Protein AF-A0AA88D9I2-F1 (afdb_monomer_lite)

pLDDT: mean 84.1, std 14.89, range [35.69, 96.25]

Foldseek 3Di:
DFFKWWADPVDNVDIDTDDDDPPDDDDADDPLNCQQLVNPDDRTDMDGHDDPPDDDDDDDDDDDDPPPDDGHHHPVNDDDDPPDDDD

InterPro domains:
  IPR027443 Isopenicillin N synthase-like superfamily [G3DSA:2.60.120.330] (1-86)

Radius of gyration: 18.12 Å; chains: 1; bounding box: 38×37×50 Å

Sequence (87 aa):
MPGLEILNPRDRHSWKLVPAMENGLIALVGNYLEVLSNGLYKSVGRKVARSSQSGCVSVGSFHSLPMEERVEPALELLHKDKKSQEV

Secondary structure (DSSP, 8-state):
---EEEEETTEEEEEEEPPP-TT-------HHHHHHTTTSS----EEEPPPSS-------------TTPPP---GGG----------

Structure (mmCIF, N/CA/C/O backbone):
data_AF-A0AA88D9I2-F1
#
_entry.id   AF-A0AA88D9I2-F1
#
loop_
_atom_site.group_PDB
_atom_site.id
_atom_site.type_symbol
_atom_site.label_atom_id
_atom_site.label_alt_id
_atom_site.label_comp_id
_atom_site.label_asym_id
_atom_site.label_entity_id
_atom_site.label_seq_id
_atom_site.pdbx_PDB_ins_code
_atom_site.Cartn_x
_atom_site.Cartn_y
_atom_site.Cartn_z
_atom_site.occupancy
_atom_site.B_iso_or_equiv
_atom_site.auth_seq_id
_atom_site.auth_comp_id
_atom_site.auth_asym_id
_atom_site.auth_atom_id
_atom_site.pdbx_PDB_model_num
ATOM 1 N N . MET A 1 1 ? 9.615 0.891 -19.258 1.00 57.69 1 MET A N 1
ATOM 2 C CA . MET A 1 1 ? 8.786 -0.221 -18.726 1.00 57.69 1 MET A CA 1
ATOM 3 C C . MET A 1 1 ? 8.346 0.089 -17.298 1.00 57.69 1 MET A C 1
ATOM 5 O O . MET A 1 1 ? 9.122 0.740 -16.600 1.00 57.69 1 MET A O 1
ATOM 9 N N . PRO A 1 2 ? 7.153 -0.354 -16.854 1.00 72.38 2 PRO A N 1
ATOM 10 C CA . PRO A 1 2 ? 6.784 -0.304 -15.439 1.00 72.38 2 PRO A CA 1
ATOM 11 C C . PRO A 1 2 ? 7.766 -1.148 -14.624 1.00 72.38 2 PRO A C 1
ATOM 13 O O . PRO A 1 2 ? 8.114 -2.251 -15.031 1.00 72.38 2 PRO A O 1
ATOM 16 N N . GLY A 1 3 ? 8.241 -0.602 -13.507 1.00 86.81 3 GLY A N 1
ATOM 17 C CA . GLY A 1 3 ? 9.164 -1.290 -12.598 1.00 86.81 3 GLY A CA 1
ATOM 18 C C . GLY A 1 3 ? 8.535 -1.660 -11.257 1.00 86.81 3 GLY A C 1
ATOM 19 O O . GLY A 1 3 ? 9.201 -2.273 -10.434 1.00 86.81 3 GLY A O 1
ATOM 20 N N . LEU A 1 4 ? 7.285 -1.265 -10.997 1.00 91.12 4 LEU A N 1
ATOM 21 C CA . LEU A 1 4 ? 6.638 -1.517 -9.713 1.00 91.12 4 LEU A CA 1
ATOM 22 C C . LEU A 1 4 ? 6.203 -2.981 -9.612 1.00 91.12 4 LEU A C 1
ATOM 24 O O . LEU A 1 4 ? 5.430 -3.462 -10.436 1.00 91.12 4 LEU A O 1
ATOM 28 N N . GLU A 1 5 ? 6.647 -3.657 -8.559 1.00 92.88 5 GLU A N 1
ATOM 29 C CA . GLU A 1 5 ? 6.250 -5.020 -8.223 1.00 92.88 5 GLU A CA 1
ATOM 30 C C . GLU A 1 5 ? 5.615 -5.073 -6.830 1.00 92.88 5 GLU A C 1
ATOM 32 O O . GLU A 1 5 ? 6.061 -4.401 -5.893 1.00 92.88 5 GLU A O 1
ATOM 37 N N . ILE A 1 6 ? 4.589 -5.911 -6.691 1.00 93.75 6 ILE A N 1
ATOM 38 C CA . ILE A 1 6 ? 3.864 -6.160 -5.443 1.00 93.75 6 ILE A CA 1
ATOM 39 C C . ILE A 1 6 ? 4.090 -7.606 -5.008 1.00 93.75 6 ILE A C 1
ATOM 41 O O . ILE A 1 6 ? 3.998 -8.537 -5.813 1.00 93.75 6 ILE A O 1
ATOM 45 N N . LEU A 1 7 ? 4.369 -7.793 -3.722 1.00 93.56 7 LEU A N 1
ATOM 46 C CA . LEU A 1 7 ? 4.491 -9.106 -3.110 1.00 93.56 7 LEU A CA 1
ATOM 47 C C . LEU A 1 7 ? 3.116 -9.766 -2.995 1.00 93.56 7 LEU A C 1
ATOM 49 O O . LEU A 1 7 ? 2.165 -9.171 -2.485 1.00 93.56 7 LEU A O 1
ATOM 53 N N . ASN A 1 8 ? 3.015 -11.019 -3.423 1.00 90.19 8 ASN A N 1
ATOM 54 C CA . ASN A 1 8 ? 1.807 -11.804 -3.245 1.00 90.19 8 ASN A CA 1
ATOM 55 C C . ASN A 1 8 ? 1.603 -12.119 -1.748 1.00 90.19 8 ASN A C 1
ATOM 57 O O . ASN A 1 8 ? 2.438 -12.786 -1.140 1.00 90.19 8 ASN A O 1
ATOM 61 N N . PRO A 1 9 ? 0.482 -11.712 -1.128 1.00 84.81 9 PRO A N 1
ATOM 62 C CA . PRO A 1 9 ? 0.256 -11.965 0.295 1.00 84.81 9 PRO A CA 1
ATOM 63 C C . PRO A 1 9 ? 0.088 -13.456 0.629 1.00 84.81 9 PRO A C 1
ATOM 65 O O . PRO A 1 9 ? 0.293 -13.845 1.776 1.00 84.81 9 PRO A O 1
ATOM 68 N N . ARG A 1 10 ? -0.266 -14.299 -0.354 1.00 86.94 10 ARG A N 1
ATOM 69 C CA . ARG A 1 10 ? -0.373 -15.758 -0.179 1.00 86.94 10 ARG A CA 1
ATOM 70 C C . ARG A 1 10 ? 0.943 -16.501 -0.412 1.00 86.94 10 ARG A C 1
ATOM 72 O O . ARG A 1 10 ? 1.068 -17.636 0.028 1.00 86.94 10 ARG A O 1
ATOM 79 N N . ASP A 1 11 ? 1.901 -15.874 -1.088 1.00 90.75 11 ASP A N 1
ATOM 80 C CA . ASP A 1 11 ? 3.200 -16.463 -1.410 1.00 90.75 11 ASP A CA 1
ATOM 81 C C . ASP A 1 11 ? 4.298 -15.404 -1.268 1.00 90.75 11 ASP A C 1
ATOM 83 O O . ASP A 1 11 ? 4.492 -14.550 -2.136 1.00 90.75 11 ASP A O 1
ATOM 87 N N . ARG A 1 12 ? 5.045 -15.495 -0.165 1.00 79.62 12 ARG A N 1
ATOM 88 C CA . ARG A 1 12 ? 6.076 -14.523 0.227 1.00 79.62 12 ARG A CA 1
ATOM 89 C C . ARG A 1 12 ? 7.319 -14.531 -0.670 1.00 79.62 12 ARG A C 1
ATOM 91 O O . ARG A 1 12 ? 8.212 -13.712 -0.453 1.00 79.62 12 ARG A O 1
ATOM 98 N N . HIS A 1 13 ? 7.387 -15.406 -1.669 1.00 87.06 13 HIS A N 1
ATOM 99 C CA . HIS A 1 13 ? 8.467 -15.426 -2.655 1.00 87.06 13 HIS A CA 1
ATOM 100 C C . HIS A 1 13 ? 8.008 -14.970 -4.046 1.00 87.06 13 HIS A C 1
ATOM 102 O O . HIS A 1 13 ? 8.842 -14.734 -4.921 1.00 87.06 13 HIS A O 1
ATOM 108 N N . SER A 1 14 ? 6.701 -14.771 -4.246 1.00 93.81 14 SER A N 1
ATOM 109 C CA . SER A 1 14 ? 6.129 -14.374 -5.530 1.00 93.81 14 SER A CA 1
ATOM 11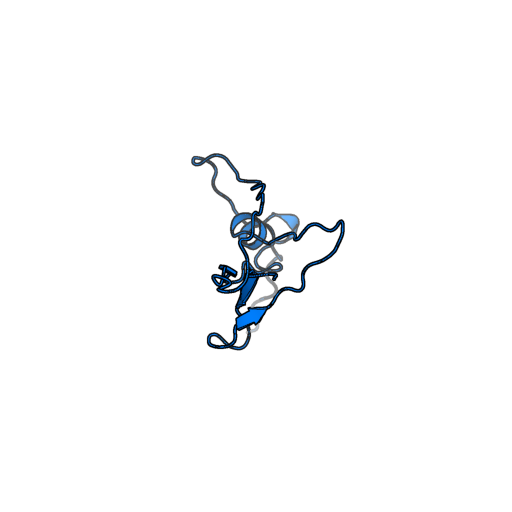0 C C . SER A 1 14 ? 5.923 -12.862 -5.614 1.00 93.81 14 SER A C 1
ATOM 112 O O . SER A 1 14 ? 5.070 -12.288 -4.937 1.00 93.81 14 SER A O 1
ATOM 114 N N . TRP A 1 15 ? 6.686 -12.217 -6.496 1.00 92.44 15 TRP A N 1
ATOM 115 C CA . TRP A 1 15 ? 6.507 -10.815 -6.871 1.00 92.44 15 TRP A CA 1
ATOM 116 C C . TRP A 1 15 ? 5.727 -10.721 -8.180 1.00 92.44 15 TRP A C 1
ATOM 118 O O . TRP A 1 15 ? 5.997 -11.462 -9.124 1.00 92.44 15 TRP A O 1
ATOM 128 N N . LYS A 1 16 ? 4.756 -9.810 -8.239 1.00 91.81 16 LYS A N 1
ATOM 129 C CA . LYS A 1 16 ? 3.939 -9.564 -9.431 1.00 91.81 16 LYS A CA 1
ATOM 130 C C . LYS A 1 16 ? 4.144 -8.146 -9.929 1.00 91.81 16 LYS A C 1
ATOM 132 O O . LYS A 1 16 ? 4.031 -7.201 -9.152 1.00 91.81 16 LYS A O 1
ATOM 137 N N . LEU A 1 17 ? 4.402 -8.008 -11.226 1.00 91.25 17 LEU A N 1
ATOM 138 C CA . LEU A 1 17 ? 4.519 -6.712 -11.880 1.00 91.25 17 LEU A CA 1
ATOM 139 C C . LEU A 1 17 ? 3.161 -6.005 -11.911 1.00 91.25 17 LEU A C 1
ATOM 141 O O . LEU A 1 17 ? 2.148 -6.610 -12.264 1.00 91.25 17 LEU A O 1
ATOM 145 N N . VAL A 1 18 ? 3.155 -4.720 -11.570 1.00 90.06 18 VAL A N 1
ATOM 146 C CA . VAL A 1 18 ? 1.994 -3.849 -11.747 1.00 90.06 18 VAL A CA 1
ATOM 147 C C . VAL A 1 18 ? 2.045 -3.271 -13.161 1.00 90.06 18 VAL A C 1
ATOM 149 O O . VAL A 1 18 ? 3.020 -2.592 -13.497 1.00 90.06 18 VAL A O 1
ATOM 152 N N . PRO A 1 19 ? 1.033 -3.528 -14.008 1.00 86.38 19 PRO A N 1
ATOM 153 C CA . PRO A 1 19 ? 0.982 -2.950 -15.343 1.00 86.38 19 PRO A CA 1
ATOM 154 C C . PRO A 1 19 ? 0.990 -1.421 -15.288 1.00 86.38 19 PRO A C 1
ATOM 156 O O . PRO A 1 19 ? 0.355 -0.815 -14.424 1.00 86.38 19 PRO A O 1
ATOM 159 N N . ALA A 1 20 ? 1.690 -0.794 -16.233 1.00 81.75 20 ALA A N 1
ATOM 160 C CA . ALA A 1 20 ? 1.546 0.638 -16.448 1.00 81.75 20 ALA A CA 1
ATOM 161 C C . ALA A 1 20 ? 0.129 0.914 -16.964 1.00 81.75 20 ALA A C 1
ATOM 163 O O . ALA A 1 20 ? -0.342 0.226 -17.869 1.00 81.75 20 ALA A O 1
ATOM 164 N N . MET A 1 21 ? -0.527 1.919 -16.394 1.00 83.94 21 MET A N 1
ATOM 165 C CA . MET A 1 21 ? -1.816 2.412 -16.869 1.00 83.94 21 MET A CA 1
ATOM 166 C C . MET A 1 21 ? -1.610 3.807 -17.444 1.00 83.94 21 MET A C 1
ATOM 168 O O . MET A 1 21 ? -1.019 4.667 -16.790 1.00 83.94 21 MET A O 1
ATOM 172 N N . GLU A 1 22 ? -2.079 4.027 -18.665 1.00 87.56 22 GLU A N 1
ATOM 173 C CA . GLU A 1 22 ? -2.072 5.352 -19.275 1.00 87.56 22 GLU A CA 1
ATOM 174 C C . GLU A 1 22 ? -3.127 6.229 -18.587 1.00 87.56 22 GLU A C 1
ATOM 176 O O . GLU A 1 22 ? -4.245 5.779 -18.342 1.00 87.56 22 GLU A O 1
ATOM 181 N N . ASN A 1 23 ? -2.759 7.463 -18.225 1.00 89.00 23 ASN A N 1
ATOM 182 C CA . ASN A 1 23 ? -3.631 8.421 -17.528 1.00 89.00 23 ASN A CA 1
ATOM 183 C C . ASN A 1 23 ? -4.260 7.894 -16.218 1.00 89.00 23 ASN A C 1
ATOM 185 O O . ASN A 1 23 ? -5.336 8.334 -15.819 1.00 89.00 23 ASN A O 1
ATOM 189 N N . GLY A 1 24 ? -3.591 6.955 -15.541 1.00 89.31 24 GLY A N 1
ATOM 190 C CA . GLY A 1 24 ? -4.055 6.350 -14.294 1.00 89.31 24 GLY A CA 1
ATOM 191 C C . GLY A 1 24 ? -3.129 6.621 -13.111 1.00 89.31 24 GLY A C 1
ATOM 192 O O . GLY A 1 24 ? -1.935 6.870 -13.270 1.00 89.31 24 GLY A O 1
ATOM 193 N N . LEU A 1 25 ? -3.683 6.519 -11.902 1.00 91.50 25 LEU A N 1
ATOM 194 C CA . LEU A 1 25 ? -2.924 6.542 -10.653 1.00 91.50 25 LEU A CA 1
ATOM 195 C C . LEU A 1 25 ? -2.966 5.167 -9.990 1.00 91.50 25 LEU A C 1
ATOM 197 O O . LEU A 1 25 ? -3.975 4.465 -10.037 1.00 91.50 25 LEU A O 1
ATOM 201 N N . ILE A 1 26 ? -1.868 4.800 -9.334 1.00 90.81 26 ILE A N 1
ATOM 202 C CA . ILE A 1 26 ? -1.788 3.590 -8.517 1.00 90.81 26 ILE A CA 1
ATOM 203 C C . ILE A 1 26 ? -1.938 4.011 -7.055 1.00 90.81 26 ILE A C 1
ATOM 205 O O . ILE A 1 26 ? -1.038 4.628 -6.486 1.00 90.81 26 ILE A O 1
ATOM 209 N N . ALA A 1 27 ? -3.073 3.669 -6.444 1.00 91.94 27 ALA A N 1
ATOM 210 C CA . ALA A 1 27 ? -3.301 3.868 -5.018 1.00 91.94 27 ALA A CA 1
ATOM 211 C C . ALA A 1 27 ? -2.776 2.659 -4.233 1.00 91.94 27 ALA A C 1
ATOM 213 O O . ALA A 1 27 ? -3.158 1.518 -4.493 1.00 91.94 27 ALA A O 1
ATOM 214 N N . LEU A 1 28 ? -1.888 2.907 -3.271 1.00 91.69 28 LEU A N 1
ATOM 215 C CA . LEU A 1 28 ? -1.267 1.864 -2.460 1.00 91.69 28 LEU A CA 1
ATOM 216 C C . LEU A 1 28 ? -1.719 1.996 -1.009 1.00 91.69 28 LEU A C 1
ATOM 218 O O . LEU A 1 28 ? -1.570 3.055 -0.403 1.00 91.69 28 LEU A O 1
ATOM 222 N N . VAL A 1 29 ? -2.205 0.897 -0.437 1.00 93.94 29 VAL A N 1
ATOM 223 C CA . VAL A 1 29 ? -2.556 0.823 0.986 1.00 93.94 29 VAL A CA 1
ATOM 224 C C . VAL A 1 29 ? -1.277 0.914 1.817 1.00 93.94 29 VAL A C 1
ATOM 226 O O . VAL A 1 29 ? -0.325 0.162 1.601 1.00 93.94 29 VAL A O 1
ATOM 229 N N . GLY A 1 30 ? -1.238 1.876 2.736 1.00 93.06 30 GLY A N 1
ATOM 230 C CA . GLY A 1 30 ? -0.178 2.026 3.731 1.00 93.06 30 GLY A CA 1
ATOM 231 C C . GLY A 1 30 ? -0.582 1.462 5.091 1.00 93.06 30 GLY A C 1
ATOM 232 O O . GLY A 1 30 ? -1.744 1.132 5.325 1.00 93.06 30 GLY A O 1
ATOM 233 N N . ASN A 1 31 ? 0.381 1.402 6.010 1.00 91.81 31 ASN A N 1
ATOM 234 C CA . ASN A 1 31 ? 0.188 0.791 7.327 1.00 91.81 31 ASN A CA 1
ATOM 235 C C . ASN A 1 31 ? -0.896 1.492 8.157 1.00 91.81 31 ASN A C 1
ATOM 237 O O . ASN A 1 31 ? -1.654 0.816 8.842 1.00 91.81 31 ASN A O 1
ATOM 241 N N . TYR A 1 32 ? -1.019 2.822 8.064 1.00 93.25 32 TYR A N 1
ATOM 242 C CA . TYR A 1 32 ? -2.069 3.554 8.778 1.00 93.25 32 TYR A CA 1
ATOM 243 C C . TYR A 1 32 ? -3.468 3.097 8.369 1.00 93.25 32 TYR A C 1
ATOM 245 O O . TYR A 1 32 ? -4.288 2.813 9.233 1.00 93.25 32 TYR A O 1
ATOM 253 N N . LEU A 1 33 ? -3.726 2.937 7.067 1.00 93.75 33 LEU A N 1
ATOM 254 C CA . LEU A 1 33 ? -5.022 2.458 6.594 1.00 93.75 33 LEU A CA 1
ATOM 255 C C . LEU A 1 33 ? -5.267 0.992 6.982 1.00 93.75 33 LEU A C 1
ATOM 257 O O . LEU A 1 33 ? -6.396 0.636 7.305 1.00 93.75 33 LEU A O 1
ATOM 261 N N . GLU A 1 34 ? -4.228 0.151 7.002 1.00 94.88 34 GLU A N 1
ATOM 262 C CA . GLU A 1 34 ? -4.356 -1.220 7.511 1.00 94.88 34 GLU A CA 1
ATOM 263 C C . GLU A 1 34 ? -4.806 -1.236 8.980 1.00 94.88 34 GLU A C 1
ATOM 265 O O . GLU A 1 34 ? -5.786 -1.913 9.296 1.00 94.88 34 GLU A O 1
ATOM 270 N N . VAL A 1 35 ? -4.161 -0.451 9.851 1.00 94.81 35 VAL A N 1
ATOM 271 C CA . VAL A 1 35 ? -4.530 -0.360 11.274 1.00 94.81 35 VAL A CA 1
ATOM 272 C C . VAL A 1 35 ? -5.928 0.234 11.449 1.00 94.81 35 VAL A C 1
ATOM 274 O O . VAL A 1 35 ? -6.761 -0.397 12.095 1.00 94.81 35 VAL A O 1
ATOM 277 N N . LEU A 1 36 ? -6.215 1.383 10.821 1.00 94.56 36 LEU A N 1
ATOM 278 C CA . LEU A 1 36 ? -7.531 2.041 10.873 1.00 94.56 36 LEU A CA 1
ATOM 279 C C . LEU A 1 36 ? -8.652 1.093 10.450 1.00 94.56 36 LEU A C 1
ATOM 281 O O . LEU A 1 36 ? -9.706 1.057 11.076 1.00 94.56 36 LEU A O 1
ATOM 285 N N . SER A 1 37 ? -8.411 0.290 9.413 1.00 94.56 37 SER A N 1
ATOM 286 C CA . SER A 1 37 ? -9.386 -0.664 8.881 1.00 94.56 37 SER A CA 1
ATOM 287 C C . SER A 1 37 ? -9.541 -1.943 9.710 1.00 94.56 37 SER A C 1
ATOM 289 O O . SER A 1 37 ? -10.181 -2.887 9.249 1.00 94.56 37 SER A O 1
ATOM 291 N N . ASN A 1 38 ? -8.919 -2.021 10.890 1.00 95.25 38 ASN A N 1
ATOM 292 C CA . ASN A 1 38 ? -8.845 -3.233 11.703 1.00 95.25 38 ASN A CA 1
ATOM 293 C C . ASN A 1 38 ? -8.347 -4.456 10.901 1.00 95.25 38 ASN A C 1
ATOM 295 O O . ASN A 1 38 ? -8.848 -5.574 11.023 1.00 95.25 38 ASN A O 1
ATOM 299 N N . GLY A 1 39 ? -7.385 -4.227 10.004 1.00 92.62 39 GLY A N 1
ATOM 300 C CA . GLY A 1 39 ? -6.793 -5.262 9.167 1.00 92.62 39 GLY A CA 1
ATOM 301 C C . GLY A 1 39 ? -7.614 -5.701 7.951 1.00 92.62 39 GLY A C 1
ATOM 302 O O . GLY A 1 39 ? -7.162 -6.636 7.283 1.00 92.62 39 GLY A O 1
ATOM 303 N N . LEU A 1 40 ? -8.752 -5.064 7.640 1.00 93.69 40 LEU A N 1
ATOM 304 C CA . LEU A 1 40 ? -9.534 -5.344 6.424 1.00 93.69 40 LEU A CA 1
ATOM 305 C C . LEU A 1 40 ? -8.739 -5.036 5.148 1.00 93.69 40 LEU A C 1
ATOM 307 O O . LEU A 1 40 ? -8.756 -5.822 4.200 1.00 93.69 40 LEU A O 1
ATOM 311 N N . TYR A 1 41 ? -8.003 -3.924 5.135 1.00 94.12 41 TYR A N 1
ATOM 312 C CA . TYR A 1 41 ? -7.061 -3.597 4.068 1.00 94.12 41 TYR A CA 1
ATOM 313 C C . TYR A 1 41 ? -5.644 -3.994 4.468 1.00 94.12 41 TYR A C 1
ATOM 315 O O . TYR A 1 41 ? -5.236 -3.806 5.611 1.00 94.12 41 TYR A O 1
ATOM 323 N N . LYS A 1 42 ? -4.881 -4.539 3.516 1.00 92.00 42 LYS A N 1
ATOM 324 C CA . LYS A 1 42 ? -3.520 -5.033 3.751 1.00 92.00 42 LYS A CA 1
ATOM 325 C C . LYS A 1 42 ? -2.477 -4.170 3.062 1.00 92.00 42 LYS A C 1
ATOM 327 O O . LYS A 1 42 ? -2.502 -4.007 1.842 1.00 92.00 42 LYS A O 1
ATOM 332 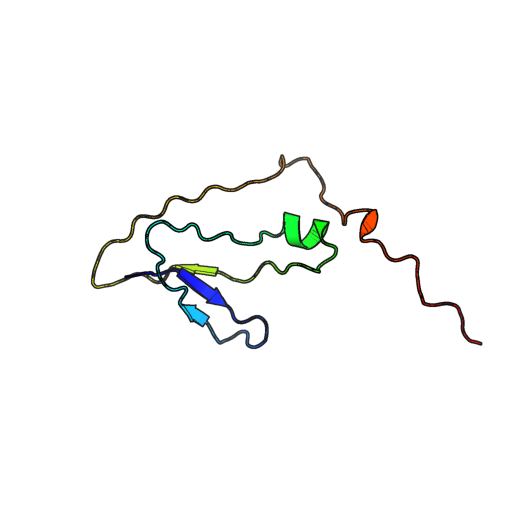N N . SER A 1 43 ? -1.535 -3.670 3.851 1.00 92.88 43 SER A N 1
ATOM 333 C CA . SER A 1 43 ? -0.296 -3.080 3.372 1.00 92.88 43 SER A CA 1
ATOM 334 C C . SER A 1 43 ? 0.618 -4.209 2.902 1.00 92.88 43 SER A C 1
ATOM 336 O O . SER A 1 43 ? 1.119 -5.018 3.682 1.00 92.88 43 SER A O 1
ATOM 338 N N . VAL A 1 44 ? 0.794 -4.306 1.588 1.00 92.44 44 VAL A N 1
ATOM 339 C CA . VAL A 1 44 ? 1.614 -5.346 0.959 1.00 92.44 44 VAL A CA 1
ATOM 340 C C . VAL A 1 44 ? 3.003 -4.820 0.620 1.00 92.44 44 VAL A C 1
ATOM 342 O O . VAL A 1 44 ? 3.192 -3.644 0.290 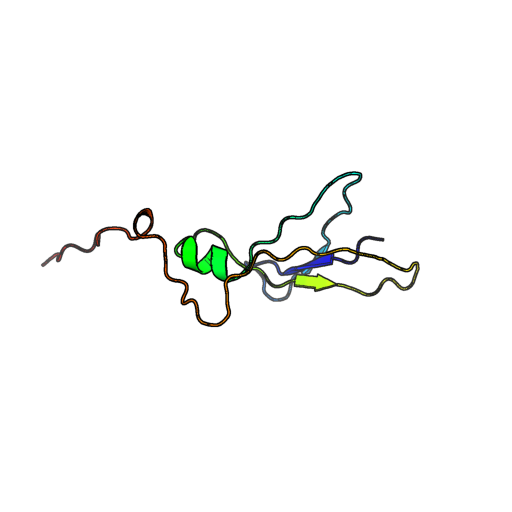1.00 92.44 44 VAL A O 1
ATOM 345 N N . GLY A 1 45 ? 3.987 -5.721 0.682 1.00 91.44 45 GLY A N 1
ATOM 346 C CA . GLY A 1 45 ? 5.356 -5.430 0.272 1.00 91.44 45 GLY A CA 1
ATOM 347 C C . GLY A 1 45 ? 5.397 -4.939 -1.174 1.00 91.44 45 GLY A C 1
ATOM 348 O O . GLY A 1 45 ? 4.745 -5.502 -2.053 1.00 91.44 45 GLY A O 1
ATOM 349 N N . ARG A 1 46 ? 6.170 -3.883 -1.416 1.00 92.31 46 ARG A N 1
ATOM 350 C CA . ARG A 1 46 ? 6.314 -3.243 -2.724 1.00 92.31 46 ARG A CA 1
ATOM 351 C C . ARG A 1 46 ? 7.788 -2.984 -2.998 1.00 92.31 46 ARG A C 1
ATOM 353 O O . ARG A 1 46 ? 8.523 -2.617 -2.082 1.00 92.31 46 ARG A O 1
ATOM 360 N N . LYS A 1 47 ? 8.218 -3.151 -4.242 1.00 91.25 47 LYS A N 1
ATOM 361 C CA . LYS A 1 47 ? 9.574 -2.789 -4.670 1.00 91.25 47 LYS A CA 1
ATOM 362 C C . LYS A 1 47 ? 9.548 -2.246 -6.090 1.00 91.25 47 LYS A C 1
ATOM 364 O O . LYS A 1 47 ? 8.614 -2.509 -6.842 1.00 91.25 47 LYS A O 1
ATOM 369 N N . VAL A 1 48 ? 10.584 -1.498 -6.447 1.00 89.75 48 VAL A N 1
ATOM 370 C CA . VAL A 1 48 ? 10.781 -1.021 -7.815 1.00 89.75 48 VAL A CA 1
ATOM 371 C C . VAL A 1 48 ? 11.994 -1.733 -8.396 1.00 89.75 48 VAL A C 1
ATOM 373 O O . VAL A 1 48 ? 13.113 -1.570 -7.909 1.00 89.75 48 VAL A O 1
ATOM 376 N N . ALA A 1 49 ? 11.765 -2.548 -9.419 1.00 83.81 49 ALA A N 1
ATOM 377 C CA . ALA A 1 49 ? 12.813 -3.167 -10.205 1.00 83.81 49 ALA A CA 1
ATOM 378 C C . ALA A 1 49 ? 13.428 -2.130 -11.155 1.00 83.81 49 ALA A C 1
ATOM 380 O O . ALA A 1 49 ? 12.728 -1.360 -11.820 1.00 83.81 49 ALA A O 1
ATOM 381 N N . ARG A 1 50 ? 14.762 -2.110 -11.225 1.00 79.31 50 ARG A N 1
ATOM 382 C CA . ARG A 1 50 ? 15.485 -1.265 -12.176 1.00 79.31 50 ARG A CA 1
ATOM 383 C C . ARG A 1 50 ? 15.307 -1.836 -13.581 1.00 79.31 50 ARG A C 1
ATOM 385 O O . ARG A 1 50 ? 15.679 -2.976 -13.834 1.00 79.31 50 ARG A O 1
ATOM 392 N N . SER A 1 51 ? 14.797 -1.018 -14.495 1.00 71.81 51 SER A N 1
ATOM 393 C CA . SER A 1 51 ? 14.807 -1.325 -15.925 1.00 71.81 51 SER A CA 1
ATOM 394 C C . SER A 1 51 ? 16.206 -1.074 -16.491 1.00 71.81 51 SER A C 1
ATOM 396 O O . SER A 1 51 ? 16.776 -0.006 -16.276 1.00 71.81 51 SER A O 1
ATOM 398 N N . SER A 1 52 ? 16.762 -2.045 -17.217 1.00 69.62 52 SER A N 1
ATOM 399 C CA . SER A 1 52 ? 18.014 -1.889 -17.974 1.00 69.62 52 SER A CA 1
ATOM 400 C C . SER A 1 52 ? 17.814 -1.187 -19.322 1.00 69.62 52 SER A C 1
ATOM 402 O O . SER A 1 52 ? 18.786 -0.773 -19.942 1.00 69.62 52 SER A O 1
ATOM 404 N N . GLN A 1 53 ? 16.563 -1.056 -19.777 1.00 68.44 53 GLN A N 1
ATOM 405 C CA . GLN A 1 53 ? 16.220 -0.585 -21.122 1.00 68.44 53 GLN A CA 1
ATOM 406 C C . GLN A 1 53 ? 15.838 0.899 -21.173 1.00 68.44 53 GLN A C 1
ATOM 408 O O . GLN A 1 53 ? 15.964 1.534 -22.214 1.00 68.44 53 GLN A O 1
ATOM 413 N N . SER A 1 54 ? 15.330 1.460 -20.074 1.00 71.94 54 SER A N 1
ATOM 414 C CA . SER A 1 54 ? 14.864 2.850 -20.036 1.00 71.94 54 SER A CA 1
ATOM 415 C C . SER A 1 54 ? 14.833 3.384 -18.608 1.00 71.94 54 SER A C 1
ATOM 417 O O . SER A 1 5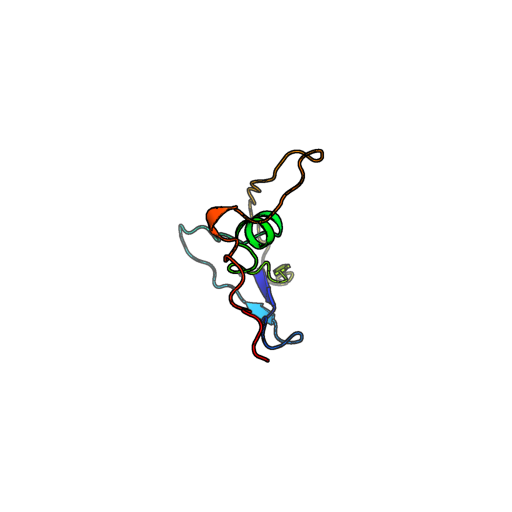4 ? 14.519 2.639 -17.676 1.00 71.94 54 SER A O 1
ATOM 419 N N . GLY A 1 55 ? 15.060 4.688 -18.440 1.00 74.62 55 GLY A N 1
ATOM 420 C CA . GLY A 1 55 ? 14.742 5.381 -17.192 1.00 74.62 55 GLY A CA 1
ATOM 421 C C . GLY A 1 55 ? 13.237 5.345 -16.899 1.00 74.62 55 GLY A C 1
ATOM 422 O O . GLY A 1 55 ? 12.417 5.214 -17.811 1.00 74.62 55 GLY A O 1
ATOM 423 N N . CYS A 1 56 ? 12.874 5.437 -15.622 1.00 80.12 56 CYS A N 1
ATOM 424 C CA . CYS A 1 56 ? 11.496 5.603 -15.168 1.00 80.12 56 CYS A CA 1
ATOM 425 C C . CYS A 1 56 ? 11.474 6.730 -14.135 1.00 80.12 56 CYS A C 1
ATOM 427 O O . CYS A 1 56 ? 12.277 6.717 -13.202 1.00 80.12 56 CYS A O 1
ATOM 429 N N . VAL A 1 57 ? 10.568 7.690 -14.312 1.00 84.62 57 VAL A N 1
ATOM 430 C CA . VAL A 1 57 ? 10.297 8.747 -13.336 1.00 84.62 57 VAL A CA 1
ATOM 431 C C . VAL A 1 57 ? 8.893 8.514 -12.799 1.00 84.62 57 VAL A C 1
ATOM 433 O O . VAL A 1 57 ? 7.947 8.369 -13.569 1.00 84.62 57 VAL A O 1
ATOM 436 N N . SER A 1 58 ? 8.761 8.467 -11.477 1.00 86.25 58 SER A N 1
ATOM 437 C CA . SER A 1 58 ? 7.481 8.314 -10.788 1.00 86.25 58 SER A CA 1
ATOM 438 C C . SER A 1 58 ? 7.347 9.378 -9.712 1.00 86.25 58 SER A C 1
ATOM 440 O O . SER A 1 58 ? 8.303 9.625 -8.977 1.00 86.25 58 SER A O 1
ATOM 442 N N . VAL A 1 59 ? 6.154 9.948 -9.577 1.00 90.19 59 VAL A N 1
ATOM 443 C CA . VAL A 1 59 ? 5.818 10.875 -8.494 1.00 90.19 59 VAL A CA 1
ATOM 444 C C . VAL A 1 59 ? 4.897 10.153 -7.520 1.00 90.19 59 VAL A C 1
ATOM 446 O O . VAL A 1 59 ? 3.870 9.609 -7.920 1.00 90.19 59 VAL A O 1
ATOM 449 N N . GLY A 1 60 ? 5.290 10.116 -6.249 1.00 90.94 60 GLY A N 1
ATOM 450 C CA . GLY A 1 60 ? 4.486 9.555 -5.170 1.00 90.94 60 GLY A CA 1
ATOM 451 C C . GLY A 1 60 ? 3.929 10.664 -4.289 1.00 90.94 60 GLY A C 1
ATOM 452 O O . GLY A 1 60 ? 4.668 11.562 -3.895 1.00 90.94 60 GLY A O 1
ATOM 453 N N . SER A 1 61 ? 2.644 10.573 -3.960 1.00 93.00 61 SER A N 1
ATOM 454 C CA . SER A 1 61 ? 2.027 11.359 -2.894 1.00 93.00 61 SER A CA 1
ATOM 455 C C . SER A 1 61 ? 1.685 10.424 -1.741 1.00 93.00 61 SER A C 1
ATOM 457 O O . SER A 1 61 ? 1.130 9.344 -1.957 1.00 93.00 61 SER A O 1
ATOM 459 N N . PHE A 1 62 ? 2.045 10.822 -0.525 1.00 90.62 62 PHE A N 1
ATOM 460 C CA . PHE A 1 62 ? 1.831 10.035 0.682 1.00 90.62 62 PHE A CA 1
ATOM 461 C C . PHE A 1 62 ? 0.930 10.826 1.618 1.00 90.62 62 PHE A C 1
ATOM 463 O O . PHE A 1 62 ? 1.283 11.920 2.049 1.00 90.62 62 PHE A O 1
ATOM 470 N N . HIS A 1 63 ? -0.231 10.260 1.934 1.00 89.25 63 HIS A N 1
ATOM 471 C CA . HIS A 1 63 ? -1.084 10.789 2.985 1.00 89.25 63 HIS A CA 1
ATOM 472 C C . HIS A 1 63 ? -0.704 10.105 4.299 1.00 89.25 63 HIS A C 1
ATOM 474 O O . HIS A 1 63 ? -1.011 8.930 4.509 1.00 89.25 63 HIS A O 1
ATOM 480 N N . SER A 1 64 ? 0.042 10.822 5.134 1.00 85.88 64 SER A N 1
ATOM 481 C CA . SER A 1 64 ? 0.501 10.361 6.442 1.00 85.88 64 SER A CA 1
ATOM 482 C C . SER A 1 64 ? -0.027 11.263 7.547 1.00 85.88 64 SER A C 1
ATOM 484 O O . SER A 1 64 ? -0.308 12.437 7.320 1.00 85.88 64 SER A O 1
ATOM 486 N N . LEU A 1 65 ? -0.106 10.707 8.748 1.00 86.06 65 LEU A N 1
ATOM 487 C CA . LEU A 1 65 ? -0.399 11.441 9.969 1.00 86.06 65 LEU A CA 1
ATOM 488 C C . LEU A 1 65 ? 0.892 12.028 10.569 1.00 86.06 65 LEU A C 1
ATOM 490 O O . LEU A 1 65 ? 1.979 11.515 10.261 1.00 86.06 65 LEU A O 1
ATOM 494 N N . PRO A 1 66 ? 0.795 13.089 11.39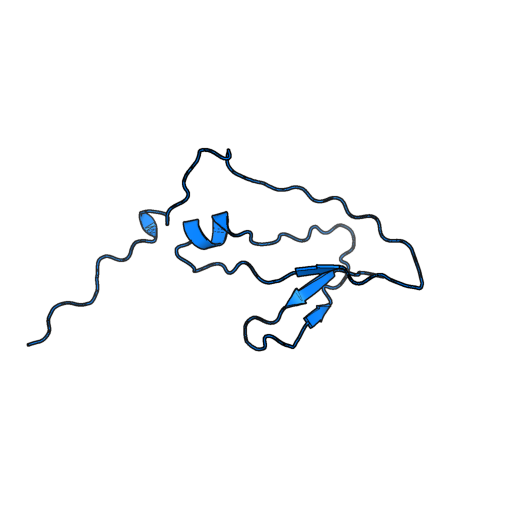2 1.00 89.44 66 PRO A N 1
ATOM 495 C CA . PRO A 1 66 ? 1.904 13.596 12.195 1.00 89.44 66 PRO A CA 1
ATOM 496 C C . PRO A 1 66 ? 2.578 12.487 13.007 1.00 89.44 66 PRO A C 1
ATOM 498 O O . PRO A 1 66 ? 1.947 11.499 13.381 1.00 89.44 66 PRO A O 1
ATOM 501 N N . MET A 1 67 ? 3.870 12.649 13.287 1.00 84.69 67 MET A N 1
ATOM 502 C CA . MET A 1 67 ? 4.676 11.615 13.944 1.00 84.69 67 MET A CA 1
ATOM 503 C C . MET A 1 67 ? 4.199 11.307 15.373 1.00 84.69 67 MET A C 1
ATOM 505 O O . MET A 1 67 ? 4.377 10.194 15.861 1.00 84.69 67 MET A O 1
ATOM 509 N N . GLU A 1 68 ? 3.582 12.284 16.029 1.00 91.69 68 GLU A N 1
ATOM 510 C CA . GLU A 1 68 ? 3.074 12.207 17.397 1.00 91.69 68 GLU A CA 1
ATOM 511 C C . GLU A 1 68 ? 1.693 11.539 17.482 1.00 91.69 68 GLU A C 1
ATOM 513 O O . GLU A 1 68 ? 1.224 11.228 18.578 1.00 91.69 68 GLU A O 1
ATOM 518 N N . GLU A 1 69 ? 1.026 11.322 16.346 1.00 89.25 69 GLU A N 1
ATOM 519 C CA . GLU A 1 69 ? -0.313 10.750 16.316 1.00 89.25 69 GLU A CA 1
ATOM 520 C C . GLU A 1 69 ? -0.262 9.219 16.361 1.00 89.25 69 GLU A C 1
ATOM 522 O O . GLU A 1 69 ? 0.433 8.555 15.586 1.00 89.25 69 GLU A O 1
ATOM 527 N N . ARG A 1 70 ? -1.036 8.636 17.278 1.00 89.62 70 ARG A N 1
ATOM 528 C CA . ARG A 1 70 ? -1.188 7.187 17.389 1.00 89.62 70 ARG A CA 1
ATOM 529 C C . ARG A 1 70 ? -2.413 6.736 16.607 1.00 89.62 70 ARG A C 1
ATOM 531 O O . ARG A 1 70 ? -3.518 7.207 16.847 1.00 89.62 70 ARG A O 1
ATOM 538 N N . VAL A 1 71 ? -2.209 5.768 15.720 1.00 92.38 71 VAL A N 1
ATOM 539 C CA . VAL A 1 71 ? -3.279 5.170 14.919 1.00 92.38 71 VAL A CA 1
ATOM 540 C C . VAL A 1 71 ? -3.806 3.923 15.603 1.00 92.38 71 VAL A C 1
ATOM 542 O O . VAL A 1 71 ? -3.036 3.016 15.921 1.00 92.38 71 VAL A O 1
ATOM 545 N N . GLU A 1 72 ? -5.119 3.860 15.778 1.00 94.19 72 GLU A N 1
ATOM 546 C CA . GLU A 1 72 ? -5.835 2.696 16.298 1.00 94.19 72 GLU A CA 1
ATOM 547 C C . GLU A 1 72 ? -6.979 2.320 15.346 1.00 94.19 72 GLU A C 1
ATOM 549 O O . GLU A 1 72 ? -7.353 3.132 14.495 1.00 94.19 72 GLU A O 1
ATOM 554 N N . PRO A 1 73 ? -7.519 1.092 15.421 1.00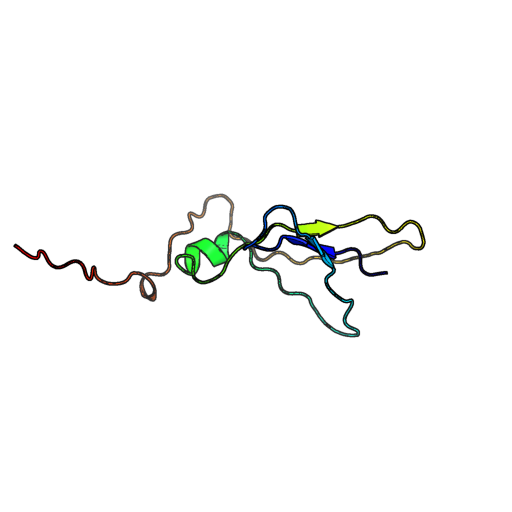 96.25 73 PRO A N 1
ATOM 555 C CA . PRO A 1 73 ? -8.658 0.712 14.597 1.00 96.25 73 PRO A CA 1
ATOM 556 C C . PRO A 1 73 ? -9.855 1.642 14.804 1.00 96.25 73 PRO A C 1
ATOM 558 O O . PRO A 1 73 ? -10.151 2.047 15.928 1.00 96.25 73 PRO A O 1
ATOM 561 N N . ALA A 1 74 ? -10.563 1.945 13.716 1.00 93.81 74 ALA A N 1
ATOM 562 C CA . ALA A 1 74 ? -11.782 2.739 13.770 1.00 93.81 74 ALA A CA 1
ATOM 563 C C . ALA A 1 74 ? -12.817 2.062 14.683 1.00 93.81 74 ALA A C 1
ATOM 565 O O . ALA A 1 74 ? -13.009 0.843 14.612 1.00 93.81 74 ALA A O 1
ATOM 566 N N . LEU A 1 75 ? -13.488 2.850 15.529 1.00 93.25 75 LEU A N 1
ATOM 567 C CA . LEU A 1 75 ? -14.438 2.352 16.532 1.00 93.25 75 LEU A CA 1
ATOM 568 C C . LEU A 1 75 ? -15.577 1.548 15.888 1.00 93.25 75 LEU A C 1
ATOM 570 O O . LEU A 1 75 ? -16.040 0.561 16.452 1.00 93.25 75 LEU A O 1
ATOM 574 N N . GLU A 1 76 ? -15.984 1.929 14.679 1.00 92.19 76 GLU A N 1
ATOM 575 C CA . GLU A 1 76 ? -17.007 1.258 13.874 1.00 92.19 76 GLU A CA 1
ATOM 576 C C . GLU A 1 76 ? -16.586 -0.149 13.425 1.00 92.19 76 GLU A C 1
ATOM 578 O O . GLU A 1 76 ? -17.437 -0.981 13.111 1.00 92.19 76 GLU A O 1
ATOM 583 N N . LEU A 1 77 ? -15.279 -0.419 13.389 1.00 90.44 77 LEU A N 1
ATOM 584 C CA . LEU A 1 77 ? -14.686 -1.692 12.973 1.00 90.44 77 LEU A CA 1
ATOM 585 C C . LEU A 1 77 ? -14.259 -2.560 14.164 1.00 90.44 77 LEU A C 1
ATOM 587 O O . LEU A 1 77 ? -13.739 -3.666 13.974 1.00 90.44 77 LEU A O 1
ATOM 591 N N . LEU A 1 78 ? -14.504 -2.093 15.390 1.00 89.38 78 LEU A N 1
ATOM 592 C CA . LEU A 1 78 ? -14.410 -2.901 16.596 1.00 89.38 78 LEU A CA 1
ATOM 593 C C . LEU A 1 78 ? -15.695 -3.727 16.721 1.00 89.38 78 LEU A C 1
ATOM 595 O O . LEU A 1 78 ? -16.738 -3.246 17.164 1.00 89.38 78 LEU A O 1
ATOM 599 N N . HIS A 1 79 ? -15.643 -4.996 16.316 1.00 73.38 79 HIS A N 1
ATOM 600 C CA . HIS A 1 79 ? -16.723 -5.929 16.623 1.00 73.38 79 HIS A CA 1
ATOM 601 C C . HIS A 1 79 ? -16.922 -5.985 18.148 1.00 73.38 79 HIS A C 1
ATOM 603 O O . HIS A 1 79 ? -15.963 -6.208 18.884 1.00 73.38 79 HIS A O 1
ATOM 609 N N . LYS A 1 80 ? -18.165 -5.845 18.635 1.00 58.22 80 LYS A N 1
ATOM 610 C CA . LYS A 1 80 ? -18.514 -6.344 19.974 1.00 58.22 80 LYS A CA 1
ATOM 611 C C . LYS A 1 80 ? -18.234 -7.841 19.969 1.00 58.22 80 LYS A C 1
ATOM 613 O O . LYS A 1 80 ? -18.790 -8.542 19.123 1.00 58.22 80 LYS A O 1
ATOM 618 N N . ASP A 1 81 ? -17.372 -8.296 20.869 1.00 49.50 81 ASP A N 1
ATOM 619 C CA . ASP A 1 81 ? -17.037 -9.701 21.081 1.00 49.50 81 ASP A CA 1
ATOM 620 C C . ASP A 1 81 ? -18.232 -10.631 20.819 1.00 49.50 81 ASP A C 1
ATOM 622 O O . ASP A 1 81 ? -19.203 -10.668 21.574 1.00 49.50 81 ASP A O 1
ATOM 626 N N . LYS A 1 82 ? -18.148 -11.422 19.746 1.00 49.16 82 LYS A N 1
ATOM 627 C CA . LYS A 1 82 ? -18.839 -12.710 19.670 1.00 49.16 82 LYS A CA 1
ATOM 628 C C . LYS A 1 82 ? -17.844 -13.808 20.025 1.00 49.16 82 LYS A C 1
ATOM 630 O O . LYS A 1 82 ? -17.516 -14.660 19.206 1.00 49.16 82 LYS A O 1
ATOM 635 N N . LYS A 1 83 ? -17.406 -13.792 21.281 1.00 35.69 83 LYS A N 1
ATOM 636 C CA . LYS A 1 83 ? -17.279 -15.012 22.076 1.00 35.69 83 LYS A CA 1
ATOM 637 C C . LYS A 1 83 ? -17.976 -14.784 23.410 1.00 35.69 83 LYS A C 1
ATOM 639 O O . LYS A 1 83 ? -17.362 -14.468 24.423 1.00 35.69 83 LYS A O 1
ATOM 644 N N . SER A 1 84 ? -19.296 -14.959 23.372 1.00 38.97 84 SER A N 1
ATOM 645 C CA . SER A 1 84 ? -20.031 -15.453 24.526 1.00 38.97 84 SER A CA 1
ATOM 646 C C . SER A 1 84 ? -19.332 -16.710 25.026 1.00 38.97 84 SER A C 1
ATOM 648 O O . SER A 1 84 ? -18.968 -17.587 24.243 1.00 38.97 84 SER A O 1
ATOM 650 N N . GLN A 1 85 ? -19.133 -16.741 26.335 1.00 37.44 85 GLN A N 1
ATOM 651 C CA . GLN A 1 85 ? -18.964 -17.953 27.111 1.00 37.44 85 GLN A CA 1
ATOM 652 C C . GLN A 1 85 ? -19.941 -19.015 26.589 1.00 37.44 85 GLN A C 1
ATOM 654 O O . GLN A 1 85 ? -21.149 -18.783 26.578 1.00 37.44 85 GLN A O 1
ATOM 659 N N . GLU A 1 86 ? -19.420 -20.158 26.163 1.00 38.06 86 GLU A N 1
ATOM 660 C CA . GLU A 1 86 ? -20.161 -21.407 26.247 1.00 38.06 86 GLU A CA 1
ATOM 661 C C . GLU A 1 86 ? -19.418 -22.311 27.229 1.00 38.06 86 GLU A C 1
ATOM 663 O O . GLU A 1 86 ? -18.186 -22.339 27.264 1.00 38.06 86 GLU A O 1
ATOM 668 N N . VAL A 1 87 ? -20.259 -22.892 28.079 1.00 39.84 87 VAL A N 1
ATOM 669 C CA . VAL A 1 87 ? -20.069 -23.620 29.337 1.00 39.84 87 VAL A CA 1
ATOM 670 C C . VAL A 1 87 ? -19.104 -24.795 29.235 1.00 39.84 87 VAL A C 1
ATOM 672 O O . VAL A 1 87 ? -19.154 -25.515 28.215 1.00 39.84 87 VAL A O 1
#

Organism: Ficus carica (NCBI:txid3494)